Protein AF-A0A943IG78-F1 (afdb_monomer)

Solvent-accessible surface area (backbone atoms only — not comparable to full-atom values): 4853 Å² total; per-residue (Å²): 128,74,60,62,54,47,39,51,52,13,50,49,39,27,49,50,15,51,51,48,43,49,52,49,64,70,66,67,64,56,85,95,41,74,66,44,58,54,51,49,49,50,23,50,51,33,31,52,51,12,51,50,40,35,50,54,38,51,50,53,50,42,58,48,21,59,75,65,69,38,59,69,58,32,48,55,51,51,48,53,52,48,51,54,50,49,53,55,58,74,73,105

Foldseek 3Di:
DVLVVLLVVLVVLLVVLVVQLVVLVVVPPDPPDVVSVVSNVVSVVSNVSSVVSNVVSLVVQLVVCVVVVVVVSNVVSVVVVVVVVVVVVVVD

Structure (mmCIF, N/CA/C/O backbone):
data_AF-A0A943IG78-F1
#
_entry.id   AF-A0A943IG78-F1
#
loop_
_atom_site.group_PDB
_atom_site.id
_atom_site.type_symbol
_atom_site.label_atom_id
_atom_site.label_alt_id
_atom_site.label_comp_id
_atom_site.label_asym_id
_atom_site.label_entity_id
_atom_site.label_seq_id
_atom_site.pdbx_PDB_ins_code
_atom_site.Cartn_x
_atom_site.Cartn_y
_atom_site.Cartn_z
_atom_site.occupancy
_atom_site.B_iso_or_equiv
_atom_site.auth_seq_id
_atom_site.auth_comp_id
_atom_site.auth_asym_id
_atom_site.auth_atom_id
_atom_site.pdbx_PDB_model_num
ATOM 1 N N . MET A 1 1 ? 0.009 -5.162 19.614 1.00 44.03 1 MET A N 1
ATOM 2 C CA . MET A 1 1 ? 1.349 -5.129 18.976 1.00 44.03 1 MET A CA 1
ATOM 3 C C . MET A 1 1 ? 1.456 -5.894 17.640 1.00 44.03 1 MET A C 1
ATOM 5 O O . MET A 1 1 ? 2.420 -5.667 16.926 1.00 44.03 1 MET A O 1
ATOM 9 N N . ARG A 1 2 ? 0.481 -6.731 17.229 1.00 46.16 2 ARG A N 1
ATOM 10 C CA . ARG A 1 2 ? 0.543 -7.522 15.973 1.00 46.16 2 ARG A CA 1
ATOM 11 C C . ARG A 1 2 ? 0.216 -6.750 14.672 1.00 46.16 2 ARG A C 1
ATOM 13 O O . ARG A 1 2 ? 0.638 -7.204 13.616 1.00 46.16 2 ARG A O 1
ATOM 20 N N . SER A 1 3 ? -0.492 -5.609 14.716 1.00 54.78 3 SER A N 1
ATOM 21 C CA . SER A 1 3 ? -0.825 -4.848 13.487 1.00 54.78 3 SER A CA 1
ATOM 22 C C . SER A 1 3 ? 0.338 -4.025 12.930 1.00 54.78 3 SER A C 1
ATOM 24 O O . SER A 1 3 ? 0.447 -3.910 11.713 1.00 54.78 3 SER A O 1
ATOM 26 N N . LYS A 1 4 ? 1.276 -3.573 13.781 1.00 59.91 4 LYS A N 1
ATOM 27 C CA . LYS A 1 4 ? 2.486 -2.857 13.337 1.00 59.91 4 LYS A CA 1
ATOM 28 C C . LYS A 1 4 ? 3.291 -3.654 12.307 1.00 59.91 4 LYS A C 1
ATOM 30 O O . LYS A 1 4 ? 3.757 -3.077 11.335 1.00 59.91 4 LYS A O 1
ATOM 35 N N . ARG A 1 5 ? 3.393 -4.979 12.478 1.00 65.38 5 ARG A N 1
ATOM 36 C CA . ARG A 1 5 ? 4.084 -5.848 11.514 1.00 65.38 5 ARG A CA 1
ATOM 37 C C . ARG A 1 5 ? 3.384 -5.854 10.158 1.00 65.38 5 ARG A C 1
ATOM 39 O O . ARG A 1 5 ? 4.047 -5.619 9.165 1.00 65.38 5 ARG A O 1
ATOM 46 N N . LEU A 1 6 ? 2.071 -6.083 10.101 1.00 63.75 6 LEU A N 1
ATOM 47 C CA . LEU A 1 6 ? 1.320 -6.080 8.833 1.00 63.75 6 LEU A CA 1
ATOM 48 C C . LEU A 1 6 ? 1.456 -4.751 8.083 1.00 63.75 6 LEU A C 1
ATOM 50 O O . LEU A 1 6 ? 1.650 -4.757 6.873 1.00 63.75 6 LEU A O 1
ATOM 54 N N . TYR A 1 7 ? 1.431 -3.637 8.814 1.00 64.19 7 TYR A N 1
ATOM 55 C CA . TYR A 1 7 ? 1.690 -2.314 8.256 1.00 64.19 7 TYR A CA 1
ATOM 56 C C . TYR A 1 7 ? 3.109 -2.178 7.699 1.00 64.19 7 TYR A C 1
ATOM 58 O O . TYR A 1 7 ? 3.276 -1.696 6.589 1.00 64.19 7 TYR A O 1
ATOM 66 N N . GLN A 1 8 ? 4.127 -2.640 8.429 1.00 72.50 8 GLN A N 1
ATOM 67 C CA . GLN A 1 8 ? 5.518 -2.625 7.961 1.00 72.50 8 GLN A CA 1
ATOM 68 C C . GLN A 1 8 ? 5.740 -3.529 6.744 1.00 72.50 8 GLN A C 1
ATOM 70 O O . GLN A 1 8 ? 6.451 -3.138 5.827 1.00 72.50 8 GLN A O 1
ATOM 75 N N . TRP A 1 9 ? 5.105 -4.703 6.700 1.00 71.50 9 TRP A N 1
ATOM 76 C CA . TRP A 1 9 ? 5.142 -5.595 5.537 1.00 71.50 9 TRP A CA 1
ATOM 77 C C . TRP A 1 9 ? 4.422 -4.978 4.332 1.00 71.50 9 TRP A C 1
ATOM 79 O O . TRP A 1 9 ? 4.941 -5.041 3.222 1.00 71.50 9 TRP A O 1
ATOM 89 N N . GLY A 1 10 ? 3.269 -4.331 4.539 1.00 67.69 10 GLY A N 1
ATOM 90 C CA . GLY A 1 10 ? 2.549 -3.597 3.491 1.00 67.69 10 GLY A CA 1
ATOM 91 C C . GLY A 1 10 ? 3.344 -2.400 2.961 1.00 67.69 10 GLY A C 1
ATOM 92 O O . GLY A 1 10 ? 3.473 -2.220 1.756 1.00 67.69 10 GLY A O 1
ATOM 93 N N . LEU A 1 11 ? 3.955 -1.622 3.857 1.00 72.75 11 LEU A N 1
ATOM 94 C CA . LEU A 1 11 ? 4.800 -0.489 3.484 1.00 72.75 11 LEU A CA 1
ATOM 95 C C . LEU A 1 11 ? 6.071 -0.955 2.763 1.00 72.75 11 LEU A C 1
ATOM 97 O O . LEU A 1 11 ? 6.461 -0.358 1.769 1.00 72.75 11 LEU A O 1
ATOM 101 N N . GLY A 1 12 ? 6.690 -2.041 3.233 1.00 75.50 12 GLY A N 1
ATOM 1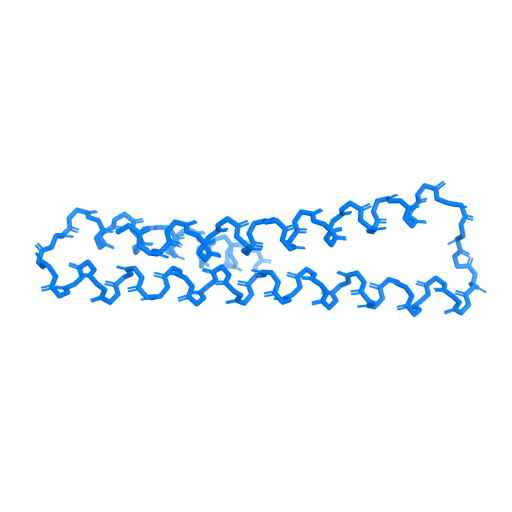02 C CA . GLY A 1 12 ? 7.880 -2.628 2.621 1.00 75.50 12 GLY A CA 1
ATOM 103 C C . GLY A 1 12 ? 7.604 -3.210 1.236 1.00 75.50 12 GLY A C 1
ATOM 104 O O . GLY A 1 12 ? 8.395 -3.002 0.325 1.00 75.50 12 GLY A O 1
ATOM 105 N N . THR A 1 13 ? 6.463 -3.876 1.046 1.00 74.88 13 THR A N 1
ATOM 106 C CA . THR A 1 13 ? 6.053 -4.403 -0.269 1.00 74.88 13 THR A CA 1
ATOM 107 C C . THR A 1 13 ? 5.691 -3.289 -1.248 1.00 74.88 13 THR A C 1
ATOM 109 O O . THR A 1 13 ? 6.126 -3.336 -2.396 1.00 74.88 13 THR A O 1
ATOM 112 N N . ALA A 1 14 ? 4.985 -2.248 -0.796 1.00 72.31 14 ALA A N 1
ATOM 113 C CA . ALA A 1 14 ? 4.707 -1.069 -1.615 1.00 72.31 14 ALA A CA 1
ATOM 114 C C . ALA A 1 14 ? 5.992 -0.305 -1.982 1.00 72.31 14 ALA A C 1
ATOM 116 O O . ALA A 1 14 ? 6.192 0.041 -3.144 1.00 72.31 14 ALA A O 1
ATOM 117 N N . ALA A 1 15 ? 6.895 -0.091 -1.019 1.00 77.44 15 ALA A N 1
ATOM 118 C CA . ALA A 1 15 ? 8.180 0.564 -1.256 1.00 77.44 15 ALA A CA 1
ATOM 119 C C . ALA A 1 15 ? 9.064 -0.248 -2.210 1.00 77.44 15 ALA A C 1
ATOM 121 O O . ALA A 1 15 ? 9.664 0.329 -3.112 1.00 77.44 15 ALA A O 1
ATOM 122 N N . ALA A 1 16 ? 9.100 -1.577 -2.065 1.00 76.94 16 ALA A N 1
ATOM 123 C CA . ALA A 1 16 ? 9.811 -2.460 -2.984 1.00 76.94 16 ALA A CA 1
ATOM 124 C C . ALA A 1 16 ? 9.231 -2.393 -4.406 1.00 76.94 16 ALA A C 1
ATOM 126 O O . ALA A 1 16 ? 9.997 -2.316 -5.362 1.00 76.94 16 ALA A O 1
ATOM 127 N N . GLY A 1 17 ? 7.901 -2.351 -4.553 1.00 74.38 17 GLY A N 1
ATOM 128 C CA . GLY A 1 17 ? 7.239 -2.173 -5.850 1.00 74.38 17 GLY A CA 1
ATOM 129 C C . GLY A 1 17 ? 7.583 -0.840 -6.519 1.00 74.38 17 GLY A C 1
ATOM 130 O O . GLY A 1 17 ? 7.921 -0.811 -7.702 1.00 74.38 17 GLY A O 1
ATOM 131 N N . ILE A 1 18 ? 7.582 0.257 -5.755 1.00 78.31 18 ILE A N 1
ATOM 132 C CA . ILE A 1 18 ? 7.981 1.582 -6.253 1.00 78.31 18 ILE A CA 1
ATOM 133 C C . ILE A 1 18 ? 9.457 1.582 -6.651 1.00 78.31 18 ILE A C 1
ATOM 135 O O . ILE A 1 18 ? 9.785 2.036 -7.743 1.00 78.31 18 ILE A O 1
ATOM 139 N N . LEU A 1 19 ? 10.343 1.048 -5.804 1.00 81.75 19 LEU A N 1
ATOM 140 C CA . LEU A 1 19 ? 11.775 0.972 -6.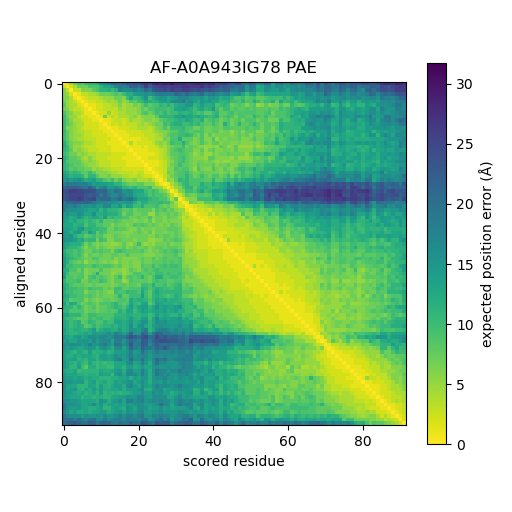088 1.00 81.75 19 LEU A CA 1
ATOM 141 C C . LEU A 1 19 ? 12.037 0.156 -7.360 1.00 81.75 19 LEU A C 1
ATOM 143 O O . LEU A 1 19 ? 12.829 0.566 -8.202 1.00 81.75 19 LEU A O 1
ATOM 147 N N . PHE A 1 20 ? 11.321 -0.958 -7.531 1.00 77.69 20 PHE A N 1
ATOM 148 C CA . PHE A 1 20 ? 11.397 -1.797 -8.721 1.00 77.69 20 PHE A CA 1
ATOM 149 C C . PHE A 1 20 ? 10.977 -1.038 -9.986 1.00 77.69 20 PHE A C 1
ATOM 151 O O . PHE A 1 20 ? 11.694 -1.071 -10.982 1.00 77.69 20 PHE A O 1
ATOM 158 N N . LEU A 1 21 ? 9.872 -0.285 -9.940 1.00 74.88 21 LEU A N 1
ATOM 159 C CA . LEU A 1 21 ? 9.435 0.567 -11.055 1.00 74.88 21 LEU A CA 1
ATOM 160 C C . LEU A 1 21 ? 10.423 1.706 -11.357 1.00 74.88 21 LEU A C 1
ATOM 162 O O . LEU A 1 21 ? 10.603 2.081 -12.517 1.00 74.88 21 LEU A O 1
ATOM 166 N N . LEU A 1 22 ? 11.084 2.244 -10.332 1.00 80.12 22 LEU A N 1
ATOM 167 C CA . LEU A 1 22 ? 12.079 3.310 -10.462 1.00 80.12 22 LEU A CA 1
ATOM 168 C C . LEU A 1 22 ? 13.359 2.784 -11.127 1.00 80.12 22 LEU A C 1
ATOM 170 O O . LEU A 1 22 ? 13.855 3.395 -12.069 1.00 80.12 22 LEU A O 1
ATOM 174 N N . VAL A 1 23 ? 13.833 1.606 -10.708 1.00 79.31 23 VAL A N 1
ATOM 175 C CA . VAL A 1 23 ? 14.937 0.885 -11.361 1.00 79.31 23 VAL A CA 1
ATOM 176 C C . VAL A 1 23 ? 14.579 0.549 -12.808 1.00 79.31 23 VAL A C 1
ATOM 178 O O . VAL A 1 23 ? 15.400 0.748 -13.700 1.00 79.31 23 VAL A O 1
ATOM 181 N N . LEU A 1 24 ? 13.341 0.116 -13.065 1.00 74.00 24 LEU A N 1
ATOM 182 C CA . LEU A 1 24 ? 12.866 -0.140 -14.422 1.00 74.00 24 LEU A CA 1
ATOM 183 C C . LEU A 1 24 ? 12.900 1.129 -15.285 1.00 74.00 24 LEU A C 1
ATOM 185 O O . LEU A 1 24 ? 13.369 1.089 -16.418 1.00 74.00 24 LEU A O 1
ATOM 189 N N . SER A 1 25 ? 12.468 2.265 -14.737 1.00 71.69 25 SER A N 1
ATOM 190 C CA . SER A 1 25 ? 12.490 3.560 -15.431 1.00 71.69 25 SER A CA 1
ATOM 191 C C . SER A 1 25 ? 13.920 4.042 -15.711 1.00 71.69 25 SER A C 1
ATOM 193 O O . SER A 1 25 ? 14.196 4.562 -16.788 1.00 71.69 25 SER A O 1
ATOM 195 N N . LEU A 1 26 ? 14.846 3.825 -14.770 1.00 75.19 26 LEU A N 1
ATOM 196 C CA . LEU A 1 26 ? 16.267 4.167 -14.912 1.00 75.19 26 LEU A CA 1
ATOM 197 C C . LEU A 1 26 ? 17.023 3.232 -15.862 1.00 75.19 26 LEU A C 1
ATOM 199 O O . LEU A 1 26 ? 18.038 3.634 -16.422 1.00 75.19 26 LEU A O 1
ATOM 203 N N . SER A 1 27 ? 16.539 2.004 -16.072 1.00 69.69 27 SER A N 1
ATOM 204 C CA . SER A 1 27 ? 17.194 1.018 -16.943 1.00 69.69 27 SER A CA 1
ATOM 205 C C . SER A 1 27 ? 17.213 1.408 -18.427 1.00 69.69 27 SER A C 1
ATOM 207 O O . SER A 1 27 ? 17.867 0.743 -19.225 1.00 69.69 27 SER A O 1
ATOM 209 N N . GLY A 1 28 ? 16.507 2.476 -18.816 1.00 64.62 28 GLY A N 1
ATOM 210 C CA . GLY A 1 28 ? 16.500 2.976 -20.192 1.00 64.62 28 GLY A CA 1
ATOM 211 C C . GLY A 1 28 ? 15.769 2.064 -21.180 1.00 64.62 28 GLY A C 1
ATOM 212 O O . GLY A 1 28 ? 15.770 2.340 -22.379 1.00 64.62 28 GLY A O 1
ATOM 213 N N . ILE A 1 29 ? 15.110 1.002 -20.699 1.00 61.88 29 ILE A N 1
ATOM 214 C CA . ILE A 1 29 ? 14.223 0.151 -21.495 1.00 61.88 29 ILE A CA 1
ATOM 215 C C . ILE A 1 29 ? 12.932 0.939 -21.751 1.00 61.88 29 ILE A C 1
ATOM 217 O O . ILE A 1 29 ? 11.915 0.740 -21.095 1.00 61.88 29 ILE A O 1
ATOM 221 N N . ALA A 1 30 ? 12.985 1.890 -22.680 1.00 60.84 30 ALA A N 1
ATOM 222 C CA . ALA A 1 30 ? 11.812 2.627 -23.123 1.00 60.84 30 ALA A CA 1
ATOM 223 C C . ALA A 1 30 ? 10.972 1.772 -24.085 1.00 60.84 30 ALA A C 1
ATOM 225 O O . ALA A 1 30 ? 11.472 0.851 -24.739 1.00 60.84 30 ALA A O 1
ATOM 226 N N . ALA A 1 31 ? 9.676 2.076 -24.169 1.00 49.25 31 ALA A N 1
ATOM 227 C CA . ALA A 1 31 ? 8.800 1.480 -25.171 1.00 49.25 31 ALA A CA 1
ATOM 228 C C . ALA A 1 31 ? 9.392 1.664 -26.592 1.00 49.25 31 ALA A C 1
ATOM 230 O O . ALA A 1 31 ? 9.937 2.733 -26.870 1.00 49.25 31 ALA A O 1
ATOM 231 N N . PRO A 1 32 ? 9.287 0.659 -27.488 1.00 59.03 32 PRO A N 1
ATOM 232 C CA . PRO A 1 32 ? 8.405 -0.503 -27.426 1.00 59.03 32 PRO A CA 1
ATOM 233 C C . PRO A 1 32 ? 9.194 -1.792 -27.143 1.00 59.03 32 PRO A C 1
ATOM 235 O O . PRO A 1 32 ? 9.529 -2.544 -28.053 1.00 59.03 32 PRO A O 1
ATOM 238 N N . ASN A 1 33 ? 9.490 -2.069 -25.872 1.00 66.69 33 ASN A N 1
ATOM 239 C CA . ASN A 1 33 ? 10.111 -3.328 -25.463 1.00 66.69 33 ASN A CA 1
ATOM 240 C C . ASN A 1 33 ? 9.100 -4.182 -24.678 1.00 66.69 33 ASN A C 1
ATOM 242 O O . ASN A 1 33 ? 8.630 -3.734 -23.630 1.00 66.69 33 ASN A O 1
ATOM 246 N N . PRO A 1 34 ? 8.772 -5.415 -25.113 1.00 71.88 34 PRO A N 1
ATOM 247 C CA . PRO A 1 34 ? 7.776 -6.257 -24.438 1.00 71.88 34 PRO A CA 1
ATOM 248 C C . PRO A 1 34 ? 8.176 -6.607 -22.995 1.00 71.88 34 PRO A C 1
ATOM 250 O O . PRO A 1 34 ? 7.317 -6.754 -22.126 1.00 71.88 34 PRO A O 1
ATOM 253 N N . LEU A 1 35 ? 9.482 -6.659 -22.708 1.00 71.12 35 LEU A N 1
ATOM 254 C CA . LEU A 1 35 ? 10.014 -6.850 -21.356 1.00 71.12 35 LEU A CA 1
ATOM 255 C C . LEU A 1 35 ? 9.659 -5.691 -20.413 1.00 71.12 35 LEU A C 1
ATOM 257 O O . LEU A 1 35 ? 9.366 -5.935 -19.244 1.00 71.12 35 LEU A O 1
ATOM 261 N N . PHE A 1 36 ? 9.616 -4.451 -20.913 1.00 73.31 36 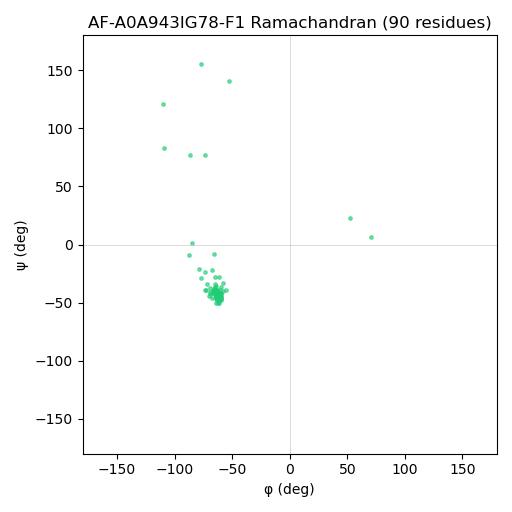PHE A N 1
ATOM 262 C CA . PHE A 1 36 ? 9.204 -3.297 -20.113 1.00 73.31 36 PHE A CA 1
ATOM 263 C C . PHE A 1 36 ? 7.746 -3.427 -19.684 1.00 73.31 36 PHE A C 1
ATOM 265 O O . PHE A 1 36 ? 7.436 -3.238 -18.515 1.00 73.31 36 PHE A O 1
ATOM 272 N N . THR A 1 37 ? 6.854 -3.819 -20.598 1.00 74.38 37 THR A N 1
ATOM 273 C CA . THR A 1 37 ? 5.428 -3.990 -20.289 1.00 74.38 37 THR A CA 1
ATOM 274 C C . THR A 1 37 ? 5.203 -5.062 -19.226 1.00 74.38 37 THR A C 1
ATOM 276 O O . THR A 1 37 ? 4.444 -4.832 -18.288 1.00 74.38 37 THR A O 1
ATOM 279 N N . VAL A 1 38 ? 5.887 -6.207 -19.326 1.00 79.38 38 VAL A N 1
ATOM 280 C CA . VAL A 1 38 ? 5.751 -7.310 -18.359 1.00 79.38 38 VAL A CA 1
ATOM 281 C C . VAL A 1 38 ? 6.302 -6.921 -16.986 1.00 79.38 38 VAL A C 1
ATOM 283 O O . VAL A 1 38 ? 5.628 -7.129 -15.975 1.00 79.38 38 VAL A O 1
ATOM 286 N N . LEU A 1 39 ? 7.493 -6.316 -16.926 1.00 76.00 39 LEU A N 1
ATOM 287 C CA . LEU A 1 39 ? 8.077 -5.891 -15.651 1.00 76.00 39 LEU A CA 1
ATOM 288 C C . LEU A 1 39 ? 7.307 -4.718 -15.029 1.00 76.00 39 LEU A C 1
ATOM 290 O O . LEU A 1 39 ? 7.120 -4.698 -13.813 1.00 76.00 39 LEU A O 1
ATOM 294 N N . ALA A 1 40 ? 6.809 -3.776 -15.831 1.00 76.00 40 ALA A N 1
ATOM 295 C CA . ALA A 1 40 ? 5.957 -2.694 -15.349 1.00 76.00 40 ALA A CA 1
ATOM 296 C C . ALA A 1 40 ? 4.647 -3.241 -14.766 1.00 76.00 40 ALA A C 1
ATOM 298 O O . ALA A 1 40 ? 4.245 -2.815 -13.683 1.00 76.00 40 ALA A O 1
ATOM 299 N N . LEU A 1 41 ? 4.022 -4.234 -15.417 1.00 80.69 41 LEU A N 1
ATOM 300 C CA . LEU A 1 41 ? 2.860 -4.932 -14.861 1.00 80.69 41 LEU A CA 1
ATOM 301 C C . LEU A 1 41 ? 3.199 -5.598 -13.523 1.00 80.69 41 LEU A C 1
ATOM 303 O O . LEU A 1 41 ? 2.438 -5.474 -12.568 1.00 80.69 41 LEU A O 1
ATOM 307 N N . GLY A 1 42 ? 4.352 -6.269 -13.439 1.00 79.56 42 GLY A N 1
ATOM 308 C CA . GLY A 1 42 ? 4.830 -6.901 -12.208 1.00 79.56 42 GLY A CA 1
ATOM 309 C C . GLY A 1 42 ? 5.023 -5.900 -11.065 1.00 79.56 42 GLY A C 1
ATOM 310 O O . GLY A 1 42 ? 4.542 -6.128 -9.955 1.00 79.56 42 GLY A O 1
ATOM 311 N N . GLY A 1 43 ? 5.651 -4.754 -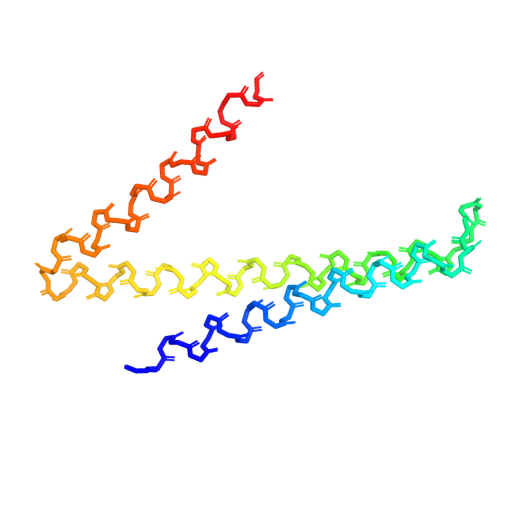11.343 1.00 76.94 43 GLY A N 1
ATOM 312 C CA . GLY A 1 43 ? 5.800 -3.664 -10.377 1.00 76.94 43 GLY A CA 1
ATOM 313 C C . GLY A 1 43 ? 4.455 -3.073 -9.943 1.00 76.94 43 GLY A C 1
ATOM 314 O O . GLY A 1 43 ? 4.236 -2.829 -8.757 1.00 76.94 43 GLY A O 1
ATOM 315 N N . LEU A 1 44 ? 3.513 -2.918 -10.877 1.00 79.31 44 LEU A N 1
ATOM 316 C CA . LEU A 1 44 ? 2.161 -2.431 -10.592 1.00 79.31 44 LEU A CA 1
ATOM 317 C C . LEU A 1 44 ? 1.357 -3.423 -9.731 1.00 79.31 44 LEU A C 1
ATOM 319 O O . LEU A 1 44 ? 0.655 -3.016 -8.802 1.00 79.31 44 LEU A O 1
ATOM 323 N N . LEU A 1 45 ? 1.494 -4.725 -9.992 1.00 80.50 45 LEU A N 1
ATOM 324 C CA . LEU A 1 45 ? 0.917 -5.795 -9.173 1.00 80.50 45 LEU A CA 1
ATOM 325 C C . LEU A 1 45 ? 1.499 -5.790 -7.752 1.00 80.50 45 LEU A C 1
ATOM 327 O O . LEU A 1 45 ? 0.762 -5.936 -6.780 1.00 80.50 45 LEU A O 1
ATOM 331 N N . PHE A 1 46 ? 2.801 -5.539 -7.606 1.00 76.88 46 PHE A N 1
ATOM 332 C CA . PHE A 1 46 ? 3.432 -5.381 -6.294 1.00 76.88 46 PHE A CA 1
ATOM 333 C C . PHE A 1 46 ? 2.908 -4.158 -5.533 1.00 76.88 46 PHE A C 1
ATOM 335 O O . PHE A 1 46 ? 2.572 -4.257 -4.351 1.00 76.88 46 PHE A O 1
ATOM 342 N N . CYS A 1 47 ? 2.776 -3.015 -6.211 1.00 75.88 47 CYS A N 1
ATOM 343 C CA . CYS A 1 47 ? 2.201 -1.806 -5.626 1.00 75.88 47 CYS A CA 1
ATOM 344 C C . CYS A 1 47 ? 0.747 -2.024 -5.189 1.00 75.88 47 CYS A C 1
ATOM 346 O O . CYS A 1 47 ? 0.381 -1.682 -4.064 1.00 75.88 47 CYS A O 1
ATOM 348 N N . THR A 1 48 ? -0.080 -2.633 -6.042 1.00 77.94 48 THR A N 1
ATOM 349 C CA . THR A 1 48 ? -1.485 -2.927 -5.714 1.00 77.94 48 THR A CA 1
ATOM 350 C C . THR A 1 48 ? -1.602 -3.916 -4.558 1.00 77.94 48 THR A C 1
ATOM 352 O O . THR A 1 48 ? -2.378 -3.666 -3.637 1.00 77.94 48 THR A O 1
ATOM 355 N N . ALA A 1 49 ? -0.783 -4.970 -4.517 1.00 76.88 49 ALA A N 1
ATOM 356 C CA . ALA A 1 49 ? -0.730 -5.888 -3.380 1.00 76.88 49 ALA A CA 1
ATOM 357 C C . ALA A 1 49 ? -0.348 -5.172 -2.068 1.00 76.88 49 ALA A C 1
ATOM 359 O O . ALA A 1 49 ? -0.981 -5.400 -1.033 1.00 76.88 49 ALA A O 1
ATOM 360 N N . GLY A 1 50 ? 0.630 -4.260 -2.111 1.00 74.25 50 GLY A N 1
ATOM 361 C CA . GLY A 1 50 ? 1.020 -3.434 -0.964 1.00 74.25 50 GLY A CA 1
ATOM 362 C C . GLY A 1 50 ? -0.115 -2.534 -0.465 1.00 74.25 50 GLY A C 1
ATOM 363 O O . GLY A 1 50 ? -0.383 -2.482 0.738 1.00 74.25 50 GLY A O 1
ATOM 364 N N . ILE A 1 51 ? -0.849 -1.893 -1.382 1.00 77.38 51 ILE A N 1
ATOM 365 C CA . ILE A 1 51 ? -2.029 -1.071 -1.060 1.00 77.38 51 ILE A CA 1
ATOM 366 C C . ILE A 1 51 ? -3.132 -1.924 -0.420 1.00 77.38 51 ILE A C 1
ATOM 368 O O . ILE A 1 51 ? -3.708 -1.524 0.591 1.00 77.38 51 ILE A O 1
ATOM 372 N N . VAL A 1 52 ? -3.408 -3.113 -0.960 1.00 79.00 52 VAL A N 1
ATOM 373 C CA . VAL A 1 52 ? -4.425 -4.028 -0.416 1.00 79.00 52 VAL A CA 1
ATOM 374 C C . VAL A 1 52 ? -4.052 -4.487 0.994 1.00 79.00 52 VAL A C 1
ATOM 376 O O . VAL A 1 52 ? -4.897 -4.477 1.891 1.00 79.00 52 VAL A O 1
ATOM 379 N N . LEU A 1 53 ? -2.786 -4.840 1.232 1.00 76.12 53 LEU A N 1
ATOM 380 C CA . LEU A 1 53 ? -2.297 -5.216 2.561 1.00 76.12 53 LEU A CA 1
ATOM 381 C C . LEU A 1 53 ? -2.393 -4.057 3.557 1.00 76.12 53 LEU A C 1
ATOM 383 O O . LEU A 1 53 ? -2.809 -4.261 4.700 1.00 76.12 53 LEU A O 1
ATOM 387 N N . PHE A 1 54 ? -2.050 -2.844 3.122 1.00 74.19 54 PHE A N 1
ATOM 388 C CA . PHE A 1 54 ? -2.195 -1.633 3.921 1.00 74.19 54 PHE A CA 1
ATOM 389 C C . PHE A 1 54 ? -3.663 -1.379 4.285 1.00 74.19 54 PHE A C 1
ATOM 391 O O . PHE A 1 54 ? -3.979 -1.206 5.461 1.00 74.19 54 PHE A O 1
ATOM 398 N N . ALA A 1 55 ? -4.571 -1.444 3.308 1.00 76.19 55 ALA A N 1
ATOM 399 C CA . ALA A 1 55 ? -6.008 -1.284 3.518 1.00 76.19 55 ALA A CA 1
ATOM 400 C C . ALA A 1 55 ? -6.574 -2.355 4.466 1.00 76.19 55 ALA A C 1
ATOM 402 O O . ALA A 1 55 ? -7.345 -2.044 5.373 1.00 76.19 55 ALA A O 1
ATOM 403 N N . ALA A 1 56 ? -6.143 -3.611 4.323 1.00 76.06 56 ALA A N 1
ATOM 404 C CA . ALA A 1 56 ? -6.535 -4.696 5.218 1.00 76.06 56 ALA A CA 1
ATOM 405 C C . ALA A 1 56 ? -6.008 -4.494 6.652 1.00 76.06 56 ALA A C 1
ATOM 407 O O . ALA A 1 56 ? -6.706 -4.797 7.625 1.00 76.06 56 ALA A O 1
ATOM 408 N N . GLY A 1 57 ? -4.784 -3.975 6.801 1.00 74.56 57 GLY A N 1
ATOM 409 C CA . GLY A 1 57 ? -4.206 -3.588 8.088 1.00 74.56 57 GLY A CA 1
ATOM 410 C C . GLY A 1 57 ? -4.992 -2.457 8.750 1.00 74.56 57 GLY A C 1
ATOM 411 O O . GLY A 1 57 ? -5.374 -2.575 9.915 1.00 74.56 57 GLY A O 1
ATOM 412 N N . TRP A 1 58 ? -5.296 -1.414 7.979 1.00 77.06 58 TRP A N 1
ATOM 413 C CA . TRP A 1 58 ? -6.093 -0.267 8.401 1.00 77.06 58 TRP A CA 1
ATOM 414 C C . TRP A 1 58 ? -7.501 -0.683 8.851 1.00 77.06 58 TRP A C 1
ATOM 416 O O . TRP A 1 58 ? -7.926 -0.340 9.953 1.00 77.06 58 TRP A O 1
ATOM 426 N N . LEU A 1 59 ? -8.192 -1.514 8.062 1.00 77.88 59 LEU A N 1
ATOM 427 C CA . LEU A 1 59 ? -9.539 -1.998 8.377 1.00 77.88 59 LEU A CA 1
ATOM 428 C C . LEU A 1 59 ? -9.557 -2.836 9.663 1.00 77.88 59 LEU A C 1
ATOM 430 O O . LEU A 1 59 ? -10.450 -2.697 10.500 1.00 77.88 59 LEU A O 1
ATOM 434 N N . ARG A 1 60 ? -8.543 -3.687 9.861 1.00 79.06 60 ARG A N 1
ATOM 435 C CA . ARG A 1 60 ? -8.390 -4.458 11.104 1.00 79.06 60 ARG A CA 1
ATOM 436 C C . ARG A 1 60 ? -8.173 -3.559 12.317 1.00 79.06 60 ARG A C 1
ATOM 438 O O . ARG A 1 60 ? -8.710 -3.871 13.381 1.00 79.06 60 ARG A O 1
ATOM 445 N N . ASP A 1 61 ? -7.397 -2.488 12.180 1.00 76.94 61 ASP A N 1
ATOM 446 C CA . ASP A 1 61 ? -7.172 -1.545 13.274 1.00 76.94 61 ASP A CA 1
ATOM 447 C C . ASP A 1 61 ? -8.411 -0.689 13.560 1.00 76.94 61 ASP A C 1
ATOM 449 O O . ASP A 1 61 ? -8.722 -0.487 14.732 1.00 76.94 61 ASP A O 1
ATOM 453 N N . LEU A 1 62 ? -9.206 -0.333 12.547 1.00 76.25 62 LEU A N 1
ATOM 454 C CA . LEU A 1 62 ? -10.508 0.316 12.734 1.00 76.25 62 LEU A CA 1
ATOM 455 C C . LEU A 1 62 ? -11.477 -0.575 13.524 1.00 76.25 62 LEU A C 1
ATOM 457 O O . LEU A 1 62 ? -12.015 -0.158 14.549 1.00 76.25 62 LEU A O 1
ATOM 461 N N . ILE A 1 63 ? -11.639 -1.838 13.114 1.00 78.50 63 ILE A N 1
ATOM 462 C CA . ILE A 1 63 ? -12.495 -2.812 13.815 1.00 78.50 63 ILE A CA 1
ATOM 463 C C . ILE A 1 63 ? -12.026 -3.014 15.263 1.00 78.50 63 ILE A C 1
ATOM 465 O O . ILE A 1 63 ? -12.841 -3.199 16.172 1.00 78.50 63 ILE A O 1
ATOM 469 N N . ARG A 1 64 ? -10.709 -3.000 15.498 1.00 80.12 64 ARG A N 1
ATOM 470 C CA . ARG A 1 64 ? -10.134 -3.152 16.837 1.00 80.12 64 ARG A CA 1
ATOM 471 C C . ARG A 1 64 ? -10.327 -1.899 17.696 1.00 80.12 64 ARG A C 1
ATOM 473 O O . ARG A 1 64 ? -10.610 -2.055 18.880 1.00 80.12 64 ARG A O 1
ATOM 480 N N . ALA A 1 65 ? -10.202 -0.702 17.124 1.00 77.94 65 ALA A N 1
ATOM 481 C CA . ALA A 1 65 ? -10.437 0.569 17.810 1.00 77.94 65 ALA A CA 1
ATOM 482 C C . ALA A 1 65 ? -11.907 0.717 18.228 1.00 77.94 65 ALA A C 1
ATOM 484 O O . ALA A 1 65 ? -12.182 1.046 19.380 1.00 77.94 65 ALA A O 1
ATOM 485 N N . ILE A 1 66 ? -12.842 0.350 17.341 1.00 78.38 66 ILE A N 1
ATOM 486 C CA . ILE A 1 66 ? -14.282 0.311 17.643 1.00 78.38 66 ILE A CA 1
ATOM 487 C C . ILE A 1 66 ? -14.561 -0.660 18.797 1.00 78.38 66 ILE A C 1
ATOM 489 O O . ILE A 1 66 ? -15.224 -0.295 19.762 1.00 78.38 66 ILE A O 1
ATOM 493 N N . ARG A 1 67 ? -13.988 -1.874 18.759 1.00 80.56 67 ARG A N 1
ATOM 494 C CA . ARG A 1 67 ? -14.142 -2.854 19.853 1.00 80.56 67 ARG A CA 1
ATOM 495 C C . ARG A 1 67 ? -13.522 -2.417 21.179 1.00 80.56 67 ARG A C 1
ATOM 497 O O . ARG A 1 67 ? -13.965 -2.882 22.220 1.00 80.56 67 ARG A O 1
ATOM 504 N N . ARG A 1 68 ? -12.485 -1.576 21.157 1.00 81.62 68 ARG A N 1
ATOM 505 C CA . ARG A 1 68 ? -11.859 -1.023 22.369 1.00 81.62 68 ARG A CA 1
ATOM 506 C C . ARG A 1 68 ? -12.559 0.232 22.897 1.00 81.62 68 ARG A C 1
ATOM 508 O O . ARG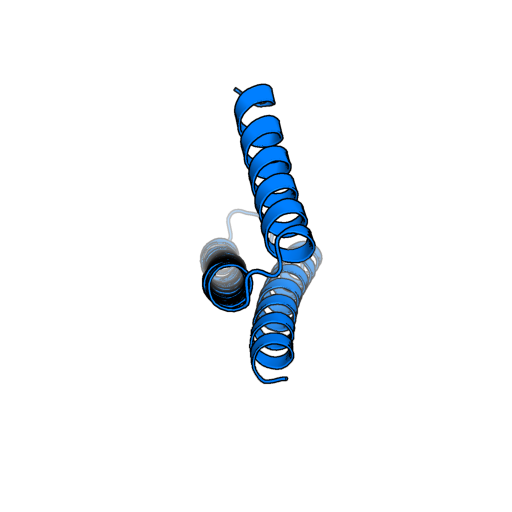 A 1 68 ? -12.086 0.774 23.888 1.00 81.62 68 ARG A O 1
ATOM 515 N N . HIS A 1 69 ? -13.644 0.686 22.258 1.00 73.81 69 HIS A N 1
ATOM 516 C CA . HIS A 1 69 ? -14.292 1.975 22.539 1.00 73.81 69 HIS A CA 1
ATOM 517 C C . HIS A 1 69 ? -13.327 3.171 22.499 1.00 73.81 69 HIS A C 1
ATOM 519 O O . HIS A 1 69 ? -13.598 4.230 23.062 1.00 73.81 69 HIS A O 1
ATOM 525 N N . ASP A 1 70 ? -12.206 3.029 21.791 1.00 73.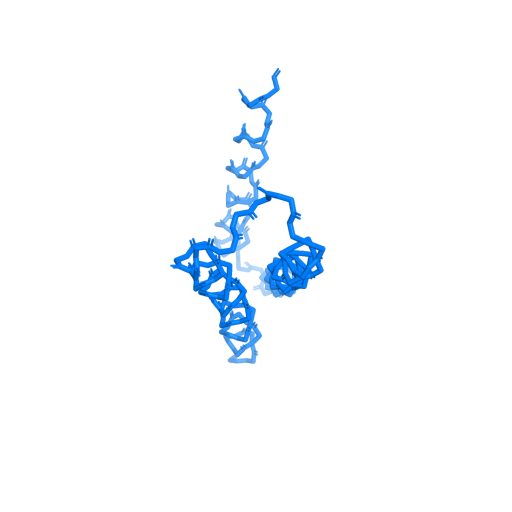50 70 ASP A N 1
ATOM 526 C CA . ASP A 1 70 ? -11.181 4.061 21.713 1.00 73.50 70 ASP A CA 1
ATOM 527 C C . ASP A 1 70 ? -11.547 5.026 20.578 1.00 73.50 70 ASP A C 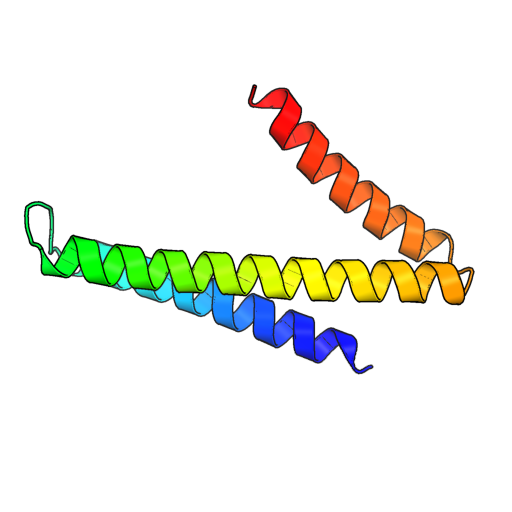1
ATOM 529 O O . ASP A 1 70 ? -11.066 4.944 19.442 1.00 73.50 70 ASP A O 1
ATOM 533 N N . THR A 1 71 ? -12.511 5.899 20.879 1.00 72.94 71 THR A N 1
ATOM 534 C CA . THR A 1 71 ? -13.157 6.804 19.918 1.00 72.94 71 THR A CA 1
ATOM 535 C C . THR A 1 71 ? -12.158 7.711 19.220 1.00 72.94 71 THR A C 1
ATOM 537 O O . THR A 1 71 ? -12.319 7.970 18.035 1.00 72.94 71 THR A O 1
ATOM 5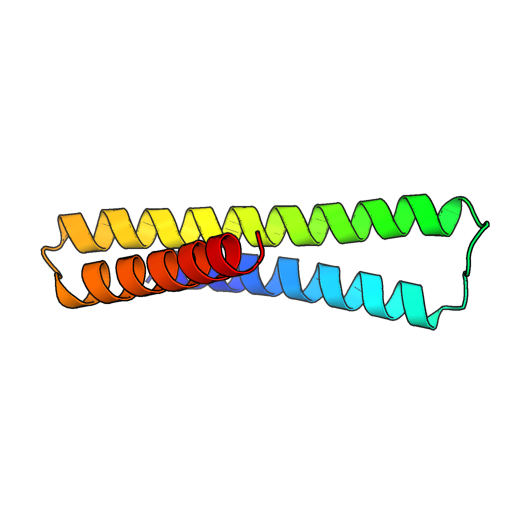40 N N . ARG A 1 72 ? -11.079 8.129 19.892 1.00 74.19 72 ARG A N 1
ATOM 541 C CA . ARG A 1 72 ? -10.027 8.964 19.291 1.00 74.19 72 ARG A CA 1
ATOM 542 C C . ARG A 1 72 ? -9.295 8.244 18.161 1.00 74.19 72 ARG A C 1
ATOM 544 O O . ARG A 1 72 ? -9.093 8.826 17.098 1.00 74.19 72 ARG A O 1
ATOM 551 N N . GLN A 1 73 ? -8.921 6.980 18.367 1.00 72.50 73 GLN A N 1
ATOM 552 C CA . GLN A 1 73 ? -8.248 6.188 17.332 1.00 72.50 73 GLN A CA 1
ATOM 553 C C . GLN A 1 73 ? -9.185 5.863 16.174 1.00 72.50 73 GLN A C 1
ATOM 555 O O . GLN A 1 73 ? -8.785 5.984 15.018 1.00 72.50 73 GLN A O 1
ATOM 560 N N . ALA A 1 74 ? -10.433 5.498 16.472 1.00 74.88 74 ALA A N 1
ATOM 561 C CA . ALA A 1 74 ? -11.433 5.268 15.438 1.00 74.88 74 ALA A CA 1
ATOM 562 C C . ALA A 1 74 ? -11.669 6.537 14.603 1.00 74.88 74 ALA A C 1
ATOM 564 O O . ALA A 1 74 ? -11.680 6.455 13.379 1.00 74.88 74 ALA A O 1
ATOM 565 N N . LEU A 1 75 ? -11.774 7.707 15.245 1.00 77.50 75 LEU A N 1
ATOM 56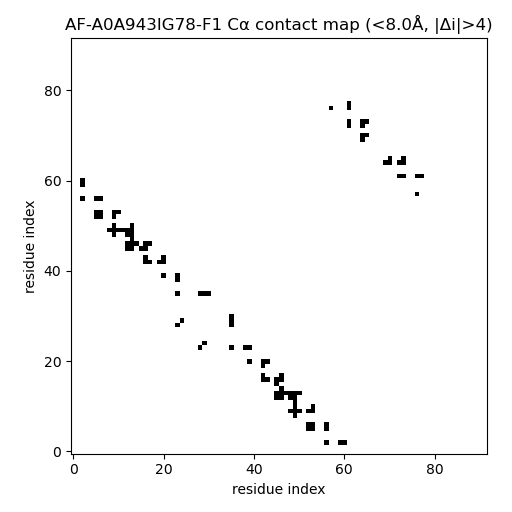6 C CA . LEU A 1 75 ? -12.000 8.987 14.573 1.00 77.50 75 LEU A CA 1
ATOM 567 C C . LEU A 1 75 ? -10.809 9.401 13.703 1.00 77.50 75 LEU A C 1
ATOM 569 O O . LEU A 1 75 ? -11.017 9.826 12.576 1.00 77.50 75 LEU A O 1
ATOM 573 N N . LEU A 1 76 ? -9.569 9.220 14.175 1.00 78.31 76 LEU A N 1
ATOM 574 C CA . LEU A 1 76 ? -8.362 9.477 13.376 1.00 78.31 76 LEU A CA 1
ATOM 575 C C . LEU A 1 76 ? -8.278 8.571 12.143 1.00 78.31 76 LEU A C 1
ATOM 577 O O . LEU A 1 76 ? -7.931 9.039 11.059 1.00 78.31 76 LEU A O 1
ATOM 581 N N . LEU A 1 77 ? -8.616 7.286 12.290 1.00 77.50 77 LEU A N 1
ATOM 582 C CA . LEU A 1 77 ? -8.680 6.366 11.157 1.00 77.50 77 LEU A CA 1
ATOM 583 C C . LEU A 1 77 ? -9.749 6.842 10.165 1.00 77.50 77 LEU A C 1
ATOM 585 O O . LEU A 1 77 ? -9.443 7.016 8.988 1.00 77.50 77 LEU A O 1
ATOM 589 N N . LEU A 1 78 ? -10.962 7.129 10.645 1.00 79.75 78 LEU A N 1
ATOM 590 C CA . LEU A 1 78 ? -12.091 7.577 9.826 1.00 79.75 78 LEU A CA 1
ATOM 591 C C . LEU A 1 78 ? -11.802 8.900 9.102 1.00 79.75 78 LEU A C 1
ATOM 593 O O . LEU A 1 78 ? -12.132 9.035 7.928 1.00 79.75 78 LEU A O 1
ATOM 597 N N . LEU A 1 79 ? -11.118 9.835 9.767 1.00 80.94 79 LEU A N 1
ATOM 598 C CA . LEU A 1 79 ? -10.641 11.086 9.179 1.00 80.94 79 LEU A CA 1
ATOM 599 C C . LEU A 1 79 ? -9.643 10.820 8.044 1.00 80.94 79 LEU A C 1
ATOM 601 O O . LEU A 1 79 ? -9.732 11.439 6.988 1.00 80.94 79 LEU A O 1
ATOM 605 N N . GLY A 1 80 ? -8.726 9.866 8.230 1.00 78.19 80 GLY A N 1
ATOM 606 C CA . GLY A 1 80 ? -7.801 9.433 7.183 1.00 78.19 80 GLY A CA 1
ATOM 607 C C . GLY A 1 80 ? -8.528 8.882 5.953 1.00 78.19 80 GLY A C 1
ATOM 608 O O . GLY A 1 80 ? -8.216 9.273 4.831 1.00 78.19 80 GLY A O 1
ATOM 609 N N . ALA A 1 81 ? -9.542 8.035 6.150 1.00 78.25 81 ALA A N 1
ATOM 610 C CA . ALA A 1 81 ? -10.379 7.552 5.050 1.00 78.25 81 ALA A CA 1
ATOM 611 C C . ALA A 1 81 ? -11.161 8.688 4.376 1.00 78.25 81 ALA A C 1
ATOM 613 O O . ALA A 1 81 ? -11.216 8.739 3.149 1.00 78.25 81 ALA A O 1
ATOM 614 N N . ALA A 1 82 ? -11.712 9.619 5.159 1.00 80.94 82 ALA A N 1
ATOM 615 C CA . ALA A 1 82 ? -12.425 10.780 4.643 1.00 80.94 82 ALA A CA 1
ATOM 616 C C . ALA A 1 82 ? -11.516 11.682 3.797 1.00 80.94 82 ALA A C 1
ATOM 618 O O . ALA A 1 82 ? -11.943 12.117 2.735 1.00 80.94 82 ALA A O 1
ATOM 619 N N . LEU A 1 83 ? -10.259 11.908 4.198 1.00 80.75 83 LEU A N 1
ATOM 620 C CA . LEU A 1 83 ? -9.292 12.663 3.393 1.00 80.75 83 LEU A CA 1
ATOM 621 C C . LEU A 1 83 ? -8.995 11.981 2.052 1.00 80.75 83 LEU A C 1
ATOM 623 O O . LEU A 1 83 ? -8.942 12.653 1.024 1.00 80.75 83 LEU A O 1
ATOM 627 N N . ILE A 1 84 ? -8.809 10.657 2.053 1.00 78.06 84 ILE A N 1
ATOM 628 C CA . ILE A 1 84 ? -8.561 9.889 0.824 1.00 78.06 84 ILE A CA 1
ATOM 629 C C . ILE A 1 84 ? -9.778 9.979 -0.104 1.00 78.06 84 ILE A C 1
ATOM 631 O O . ILE A 1 84 ? -9.629 10.245 -1.297 1.00 78.06 84 ILE A O 1
ATOM 635 N N . LEU A 1 85 ? -10.980 9.792 0.448 1.00 77.00 85 LEU A N 1
ATOM 636 C CA . LEU A 1 85 ? -12.233 9.854 -0.300 1.00 77.00 85 LEU A CA 1
ATOM 637 C C . LEU A 1 85 ? -12.498 11.265 -0.842 1.00 77.00 85 LEU A C 1
ATOM 639 O O . LEU A 1 85 ? -12.888 11.416 -1.995 1.00 77.00 85 LEU A O 1
ATOM 643 N N . LEU A 1 86 ? -12.241 12.294 -0.032 1.00 79.25 86 LEU A N 1
ATOM 644 C CA . LEU A 1 86 ? -12.372 13.696 -0.414 1.00 79.25 86 LEU A CA 1
ATOM 645 C C . LEU A 1 86 ? -11.402 14.047 -1.541 1.00 79.25 86 LEU A C 1
ATOM 647 O O . LEU A 1 86 ? -11.809 14.684 -2.505 1.00 79.25 86 LEU A O 1
ATOM 651 N N . HIS A 1 87 ? -10.144 13.600 -1.461 1.00 77.31 87 HIS A N 1
ATOM 652 C CA . HIS A 1 87 ? -9.188 13.812 -2.544 1.00 77.31 87 HIS A CA 1
ATOM 653 C C . HIS A 1 87 ? -9.636 13.118 -3.834 1.00 77.31 87 HIS A C 1
ATOM 655 O O . HIS A 1 87 ? -9.532 13.709 -4.903 1.00 77.31 87 HIS A O 1
ATOM 661 N N . ALA A 1 88 ? -10.171 11.896 -3.744 1.00 77.56 88 ALA A N 1
ATOM 662 C CA . ALA A 1 88 ? -10.714 11.187 -4.900 1.00 77.56 88 ALA A CA 1
ATOM 663 C C . ALA A 1 88 ? -11.942 11.892 -5.502 1.00 77.56 88 ALA A C 1
ATOM 665 O O . ALA A 1 88 ? -12.092 11.909 -6.721 1.00 77.56 88 ALA A O 1
ATOM 666 N N . LEU A 1 89 ? -12.793 12.491 -4.662 1.00 76.75 89 LEU A N 1
ATOM 667 C CA . LEU A 1 89 ? -13.969 13.242 -5.095 1.00 76.75 89 LEU A CA 1
ATOM 668 C C . LEU A 1 89 ? -13.594 14.590 -5.726 1.00 76.75 89 LEU A C 1
ATOM 670 O O . LEU A 1 89 ? -14.179 14.947 -6.735 1.00 76.75 89 LEU A O 1
ATOM 674 N N . LEU A 1 90 ? -12.595 15.298 -5.183 1.00 78.44 90 LEU A N 1
ATOM 675 C CA . LEU A 1 90 ? -12.072 16.548 -5.758 1.00 78.44 90 LEU A CA 1
ATOM 676 C C . LEU A 1 90 ? -11.350 16.348 -7.096 1.00 78.44 90 LEU A C 1
ATOM 678 O O . LEU A 1 90 ? -11.140 17.310 -7.827 1.00 78.44 90 LEU A O 1
ATOM 682 N N . ARG A 1 91 ? -10.879 15.128 -7.368 1.00 69.31 91 ARG A N 1
ATOM 683 C CA . ARG A 1 91 ? -10.168 14.789 -8.605 1.00 69.31 91 ARG A CA 1
ATOM 684 C C . ARG A 1 91 ? -11.111 14.374 -9.742 1.00 69.31 91 ARG A C 1
ATOM 686 O O . ARG A 1 91 ? -10.622 14.159 -10.849 1.00 69.31 91 ARG A O 1
ATOM 693 N N . ARG A 1 92 ? -12.403 14.192 -9.451 1.00 50.94 92 ARG A N 1
ATOM 694 C CA . ARG A 1 92 ? -13.475 13.984 -10.435 1.00 50.94 92 ARG A CA 1
ATOM 695 C C . ARG A 1 92 ? -14.048 15.319 -10.878 1.00 50.94 92 ARG A C 1
ATOM 697 O O . ARG A 1 92 ? -14.438 15.374 -12.061 1.00 50.94 92 ARG A O 1
#

Radius of gyration: 17.18 Å; Cα contacts (8 Å, |Δi|>4): 59; chains: 1; bounding box: 32×24×50 Å

Nearest PDB structures (foldseek):
  7p3r-assembly1_D  TM=6.049E-01  e=1.205E+00  Vibrio cholerae O1 biovar El Tor str. N16961
  8qhv-assembly1_0  TM=5.242E-01  e=4.723E+00  Synechocystis sp. PCC 6803
  7o3w-assembly1_A  TM=3.530E-01  e=4.723E+00  Synechocystis sp. PCC 6803 substr. Kazusa

pLDDT: mean 73.66, std 7.75, range [44.03, 81.75]

Mean predicted aligned error: 10.13 Å

Secondary structure (DSSP, 8-state):
--HHHHHHHHHHHHHHHHHHHHHHHHTT--SS-HHHHHHHHHHHHHHHHHHHHHHHHHHHHHHHHHHTT-HHHHHHHHHHHHHHHHHHHHT-

Sequence (92 aa):
MRSKRLYQWGLGTAAAGILFLLVLSLSGIAAPNPLFTVLALGGLLFCTAGIVLFAAGWLRDLIRAIRRHDTRQALLLLLGAALILLHALLRR